Protein AF-A0A226M6W8-F1 (afdb_monomer_lite)

Radius of gyration: 17.21 Å; chains: 1; bounding box: 40×27×50 Å

Structure (mmCIF, N/CA/C/O backbone):
data_AF-A0A226M6W8-F1
#
_entry.id   AF-A0A226M6W8-F1
#
loop_
_atom_site.group_PDB
_atom_site.id
_atom_site.type_symbol
_atom_site.label_atom_id
_atom_site.label_alt_id
_atom_site.label_comp_id
_atom_site.label_asym_id
_atom_site.label_entity_id
_atom_site.label_seq_id
_atom_site.pdbx_PDB_ins_code
_atom_site.Cartn_x
_atom_site.Cartn_y
_atom_site.Cartn_z
_atom_site.occupancy
_atom_site.B_iso_or_equiv
_atom_site.auth_seq_id
_atom_site.auth_comp_id
_atom_site.auth_asym_id
_atom_site.auth_atom_id
_atom_site.pdbx_PDB_model_num
ATOM 1 N N . VAL A 1 1 ? -12.782 0.163 22.340 1.00 63.59 1 VAL A N 1
ATOM 2 C CA . VAL A 1 1 ? -12.085 1.042 21.364 1.00 63.59 1 VAL A CA 1
ATOM 3 C C . VAL A 1 1 ? -10.739 1.559 21.873 1.00 63.59 1 VAL A C 1
ATOM 5 O O . VAL A 1 1 ? -9.761 1.369 21.169 1.00 63.59 1 VAL A O 1
ATOM 8 N N . PHE A 1 2 ? -10.638 2.129 23.084 1.00 73.31 2 PHE A N 1
ATOM 9 C CA . PHE A 1 2 ? -9.374 2.689 23.612 1.00 73.31 2 PHE A CA 1
ATOM 10 C C . PHE A 1 2 ? -8.159 1.744 23.570 1.00 73.31 2 PHE A C 1
ATOM 12 O O . PHE A 1 2 ? -7.071 2.181 23.215 1.00 73.31 2 PHE A O 1
ATOM 19 N N . ALA A 1 3 ? -8.334 0.453 23.878 1.00 80.25 3 ALA A N 1
ATOM 20 C CA . ALA A 1 3 ? -7.237 -0.516 23.815 1.00 80.25 3 ALA A CA 1
ATOM 21 C C . ALA A 1 3 ? -6.705 -0.721 22.384 1.00 80.25 3 ALA A C 1
ATOM 23 O O . ALA A 1 3 ? -5.497 -0.747 22.184 1.00 80.25 3 ALA A O 1
ATOM 24 N N . LEU A 1 4 ? -7.592 -0.805 21.384 1.00 79.81 4 LEU A N 1
ATOM 25 C CA . LEU A 1 4 ? -7.190 -0.933 19.978 1.00 79.81 4 LEU A CA 1
ATOM 26 C C . LEU A 1 4 ? -6.469 0.323 19.494 1.00 79.81 4 LEU A C 1
ATOM 28 O O . LEU A 1 4 ? -5.416 0.212 18.884 1.00 79.81 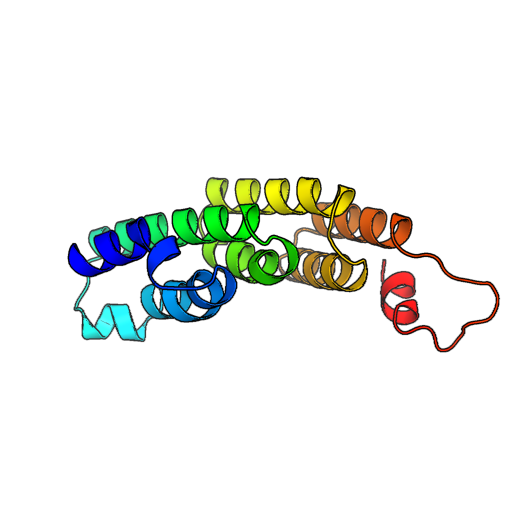4 LEU A O 1
ATOM 32 N N . ASP A 1 5 ? -6.990 1.502 19.836 1.00 79.06 5 ASP A N 1
ATOM 33 C CA . ASP A 1 5 ? -6.369 2.788 19.497 1.00 79.06 5 ASP A CA 1
ATOM 34 C C . ASP A 1 5 ? -4.954 2.891 20.102 1.00 79.06 5 ASP A C 1
ATOM 36 O O . ASP A 1 5 ? -4.003 3.282 19.433 1.00 79.06 5 ASP A O 1
ATOM 40 N N . SER A 1 6 ? -4.777 2.429 21.345 1.00 82.81 6 SER A N 1
ATOM 41 C CA . SER A 1 6 ? -3.468 2.385 22.006 1.00 82.81 6 SER A CA 1
ATOM 42 C C . SER A 1 6 ? -2.498 1.395 21.347 1.00 82.81 6 SER A C 1
ATOM 44 O O . SER A 1 6 ? -1.329 1.727 21.153 1.00 82.81 6 SER A O 1
ATOM 46 N N . ILE A 1 7 ? -2.964 0.207 20.945 1.00 84.81 7 ILE A N 1
ATOM 47 C CA . ILE A 1 7 ? -2.145 -0.764 20.199 1.00 84.81 7 ILE A CA 1
ATOM 48 C C . ILE A 1 7 ? -1.752 -0.188 18.833 1.00 84.81 7 ILE A C 1
ATOM 50 O O . ILE A 1 7 ? -0.605 -0.315 18.421 1.00 84.81 7 ILE A O 1
ATOM 54 N N . MET A 1 8 ? -2.675 0.497 18.155 1.00 82.94 8 MET A N 1
ATOM 55 C CA . MET A 1 8 ? -2.423 1.143 16.867 1.00 82.94 8 MET A CA 1
ATOM 56 C C . MET A 1 8 ? -1.450 2.309 16.972 1.00 82.94 8 MET A C 1
ATOM 58 O O . MET A 1 8 ? -0.722 2.550 16.027 1.00 82.94 8 MET A O 1
ATOM 62 N N . GLN A 1 9 ? -1.390 3.018 18.096 1.00 82.50 9 GLN A N 1
ATOM 63 C CA . GLN A 1 9 ? -0.375 4.054 18.310 1.00 82.50 9 GLN A CA 1
ATOM 64 C C . GLN A 1 9 ? 0.999 3.462 18.641 1.00 82.50 9 GLN A C 1
ATOM 66 O O . GLN A 1 9 ? 2.019 4.029 18.259 1.00 82.50 9 GLN A O 1
ATOM 71 N N . ASN A 1 10 ? 1.033 2.302 19.300 1.00 86.25 10 ASN A N 1
ATOM 72 C CA . ASN A 1 10 ? 2.261 1.604 19.690 1.00 86.25 10 ASN A CA 1
ATOM 73 C C . ASN A 1 10 ? 2.635 0.460 18.734 1.00 86.25 10 ASN A C 1
ATOM 75 O O . ASN A 1 10 ? 3.416 -0.417 19.089 1.00 86.25 10 ASN A O 1
ATOM 79 N N . TRP A 1 11 ? 2.096 0.452 17.514 1.00 85.75 11 TRP A N 1
ATOM 80 C CA . TRP A 1 11 ? 2.243 -0.662 16.573 1.00 85.75 11 TRP A CA 1
ATOM 81 C C . TRP A 1 11 ? 3.707 -1.039 16.315 1.00 85.75 11 TRP A C 1
ATOM 83 O O . TRP A 1 11 ? 4.032 -2.214 16.185 1.00 85.75 11 TRP A O 1
ATOM 93 N N . PHE A 1 12 ? 4.597 -0.046 16.300 1.00 85.19 12 PHE A N 1
ATOM 94 C CA . PHE A 1 12 ? 6.017 -0.202 15.995 1.00 85.19 12 PHE A CA 1
ATOM 95 C C . PHE A 1 12 ? 6.803 -0.987 17.054 1.00 85.19 12 PHE A C 1
ATOM 97 O O . PHE A 1 12 ? 7.916 -1.420 16.761 1.00 85.19 12 PHE A O 1
ATOM 104 N N . THR A 1 13 ? 6.267 -1.152 18.270 1.00 86.50 13 THR A N 1
ATOM 105 C CA . THR A 1 13 ? 6.877 -1.991 19.318 1.00 86.50 13 THR A CA 1
ATOM 106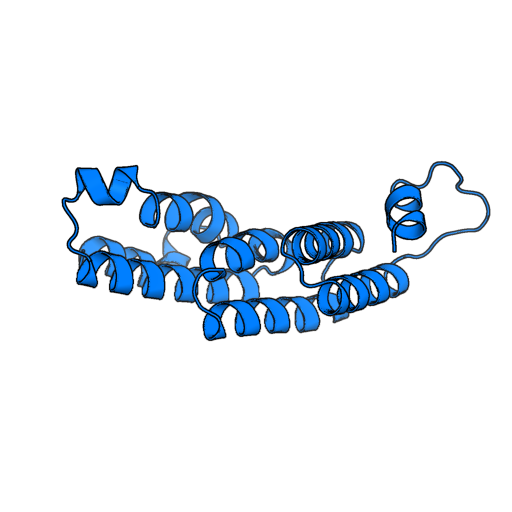 C C . THR A 1 13 ? 6.339 -3.420 19.316 1.00 86.50 13 THR A C 1
ATOM 108 O O . THR A 1 13 ? 6.931 -4.287 19.956 1.00 86.50 13 THR A O 1
ATOM 111 N N . LEU A 1 14 ? 5.233 -3.667 18.609 1.00 84.94 14 LEU A N 1
ATOM 112 C CA . LEU A 1 14 ? 4.469 -4.914 18.675 1.00 84.94 14 LEU A CA 1
ATOM 113 C C . LEU A 1 14 ? 4.497 -5.704 17.363 1.00 84.94 14 LEU A C 1
ATOM 115 O O . LEU A 1 14 ? 4.394 -6.926 17.397 1.00 84.94 14 LEU A O 1
ATOM 119 N N . PHE A 1 15 ? 4.629 -5.021 16.223 1.00 87.19 15 PHE A N 1
ATOM 120 C CA . PHE A 1 15 ? 4.489 -5.607 14.892 1.00 87.19 15 PHE A CA 1
ATOM 121 C C . PHE A 1 15 ? 5.530 -5.060 13.916 1.00 87.19 15 PHE A C 1
ATOM 123 O O . PHE A 1 15 ? 5.971 -3.909 14.009 1.00 87.19 15 PHE A O 1
ATOM 130 N N . THR A 1 16 ? 5.869 -5.862 12.907 1.00 90.38 16 THR A N 1
ATOM 131 C CA . THR A 1 16 ? 6.529 -5.340 11.705 1.00 90.38 16 THR A CA 1
ATOM 132 C C . THR A 1 16 ? 5.553 -4.476 10.887 1.00 90.38 16 THR A C 1
ATOM 134 O O . THR A 1 16 ? 4.337 -4.654 10.996 1.00 90.38 16 THR A O 1
ATOM 137 N N . PRO A 1 17 ? 6.035 -3.543 10.039 1.00 87.31 17 PRO A N 1
ATOM 138 C CA . PRO A 1 17 ? 5.157 -2.708 9.210 1.00 87.31 17 PRO A CA 1
ATOM 139 C C . PRO A 1 17 ? 4.174 -3.516 8.350 1.00 87.31 17 PRO A C 1
ATOM 141 O O . PRO A 1 17 ? 3.000 -3.154 8.246 1.00 87.31 17 PRO A O 1
ATOM 144 N N . ILE A 1 18 ? 4.632 -4.640 7.786 1.00 88.44 18 ILE A N 1
ATOM 145 C CA . ILE A 1 18 ? 3.801 -5.526 6.967 1.00 88.44 18 ILE A CA 1
ATOM 146 C C . ILE A 1 18 ? 2.718 -6.223 7.797 1.00 88.44 18 ILE A C 1
ATOM 148 O O . ILE A 1 18 ? 1.569 -6.268 7.370 1.00 88.44 18 ILE A O 1
ATOM 152 N N . GLU A 1 19 ? 3.021 -6.714 9.000 1.00 88.94 19 GLU A N 1
ATOM 153 C CA . GLU A 1 19 ? 2.020 -7.331 9.884 1.00 88.94 19 GLU A CA 1
ATOM 154 C C . GLU A 1 19 ? 1.003 -6.297 10.381 1.00 88.94 19 GLU A C 1
ATOM 156 O O . GLU A 1 19 ? -0.205 -6.552 10.389 1.00 88.94 19 GLU A O 1
ATOM 161 N N . ALA A 1 20 ? 1.484 -5.101 10.735 1.00 88.50 20 ALA A N 1
ATOM 162 C CA . ALA A 1 20 ? 0.652 -4.000 11.199 1.00 88.50 20 ALA A CA 1
ATOM 163 C C . ALA A 1 20 ? -0.367 -3.571 10.127 1.00 88.50 20 ALA A C 1
ATOM 165 O O . ALA A 1 20 ? -1.539 -3.349 10.436 1.00 88.50 20 ALA A O 1
ATOM 166 N N . THR A 1 21 ? 0.049 -3.505 8.860 1.00 88.56 21 THR A N 1
ATOM 167 C CA . THR A 1 21 ? -0.836 -3.137 7.743 1.00 88.56 21 THR A CA 1
ATOM 168 C C . THR A 1 21 ? -1.699 -4.283 7.237 1.00 88.56 21 THR A C 1
ATOM 170 O O . THR A 1 21 ? -2.905 -4.109 7.086 1.00 88.56 21 THR A O 1
ATOM 173 N N . SER A 1 22 ? -1.109 -5.440 6.941 1.00 86.25 22 SER A N 1
ATOM 174 C CA . SER A 1 22 ? -1.803 -6.525 6.233 1.00 86.25 22 SER A CA 1
ATOM 175 C C . SER A 1 22 ? -2.684 -7.387 7.133 1.00 86.25 22 SER A C 1
ATOM 177 O O . SER A 1 22 ? -3.706 -7.883 6.662 1.00 86.25 22 SER A O 1
ATOM 179 N N . ILE A 1 23 ? -2.330 -7.544 8.414 1.00 87.00 23 ILE A N 1
ATOM 180 C CA . ILE A 1 23 ? -3.061 -8.389 9.369 1.00 87.00 23 ILE A CA 1
ATOM 181 C C . ILE A 1 23 ? -3.835 -7.513 10.345 1.00 87.00 23 ILE A C 1
ATOM 183 O O . ILE A 1 23 ? -5.051 -7.642 10.475 1.00 87.00 23 ILE A O 1
ATOM 187 N N . PHE A 1 24 ? -3.143 -6.622 11.053 1.00 86.88 24 PHE A N 1
ATOM 188 C CA . PHE A 1 24 ? -3.757 -5.902 12.162 1.00 86.88 24 PHE A CA 1
ATOM 189 C C . PHE A 1 24 ? -4.761 -4.850 11.674 1.00 86.88 24 PHE A C 1
ATOM 191 O O . PHE A 1 24 ? -5.928 -4.907 12.059 1.00 86.88 24 PHE A O 1
ATOM 198 N N . ALA A 1 25 ? -4.365 -3.945 10.774 1.00 85.88 25 ALA A N 1
ATOM 199 C CA . ALA A 1 25 ? -5.260 -2.904 10.264 1.00 85.88 25 ALA A CA 1
ATOM 200 C C . ALA A 1 25 ? -6.460 -3.471 9.482 1.00 85.88 25 ALA A C 1
ATOM 202 O O . ALA A 1 25 ? -7.584 -3.001 9.656 1.00 85.88 25 ALA A O 1
ATOM 203 N N . THR A 1 26 ? -6.260 -4.519 8.677 1.00 87.31 26 THR A N 1
ATOM 204 C CA . THR A 1 26 ? -7.349 -5.196 7.947 1.00 87.31 26 THR A CA 1
ATOM 205 C C . THR A 1 26 ? -8.331 -5.884 8.896 1.00 87.31 26 THR A C 1
ATOM 207 O O . THR A 1 26 ? -9.543 -5.744 8.728 1.00 87.31 26 THR A O 1
ATOM 210 N N . THR A 1 27 ? -7.834 -6.564 9.935 1.00 87.19 27 THR A N 1
ATOM 211 C CA . THR A 1 27 ? -8.674 -7.200 10.961 1.00 87.19 27 THR A CA 1
ATOM 212 C C . THR A 1 27 ? -9.478 -6.151 11.717 1.00 87.19 27 THR A C 1
ATOM 214 O O . THR A 1 27 ? -10.691 -6.297 11.877 1.00 87.19 27 THR A O 1
ATOM 217 N N . VAL A 1 28 ? -8.828 -5.061 12.128 1.00 85.81 28 VAL A N 1
ATOM 218 C CA . VAL A 1 28 ? -9.447 -3.929 12.827 1.00 85.81 28 VAL A CA 1
ATOM 219 C C . VAL A 1 28 ? -10.559 -3.286 11.989 1.00 85.81 28 VAL A C 1
ATOM 221 O O . VAL A 1 28 ? -11.607 -2.942 12.530 1.00 85.81 28 VAL A O 1
ATOM 224 N N . MET A 1 29 ? -10.371 -3.179 10.672 1.00 85.25 29 MET A N 1
ATOM 225 C CA . MET A 1 29 ? -11.354 -2.603 9.746 1.00 85.25 29 MET A CA 1
ATOM 226 C C . MET A 1 29 ? -12.403 -3.602 9.223 1.00 85.25 29 MET A C 1
ATOM 228 O O . MET A 1 29 ? -13.282 -3.209 8.453 1.00 85.25 29 MET A O 1
ATOM 232 N N . SER A 1 30 ? -12.337 -4.880 9.609 1.00 86.88 30 SER A N 1
ATOM 233 C CA . SER A 1 30 ? -13.241 -5.916 9.097 1.00 86.88 30 S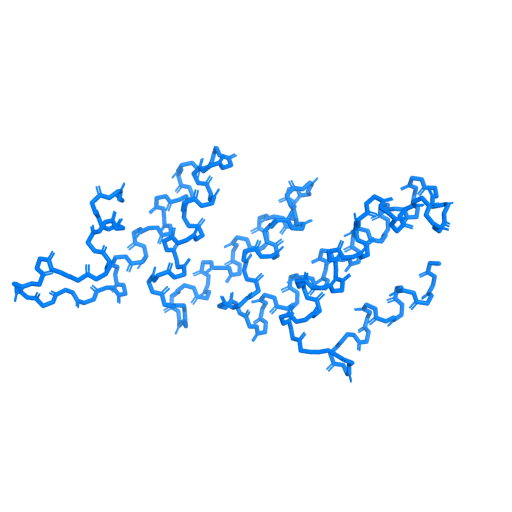ER A CA 1
ATOM 234 C C . SER A 1 30 ? -14.664 -5.812 9.664 1.00 86.88 30 SER A C 1
ATOM 236 O O . SER A 1 30 ? -14.879 -5.432 10.818 1.00 86.88 30 SER A O 1
ATOM 238 N N . ASN A 1 31 ? -15.652 -6.237 8.867 1.00 81.81 31 ASN A N 1
ATOM 239 C CA . ASN A 1 31 ? -17.054 -6.306 9.300 1.00 81.81 31 ASN A CA 1
ATOM 240 C C . ASN A 1 31 ? -17.242 -7.229 10.513 1.00 81.81 31 ASN A C 1
ATOM 242 O O . ASN A 1 31 ? -18.065 -6.938 11.377 1.00 81.81 31 ASN A O 1
ATOM 246 N N . SER A 1 32 ? -16.452 -8.300 10.613 1.00 85.31 32 SER A N 1
ATOM 247 C CA . SER A 1 32 ? -16.481 -9.211 11.759 1.00 85.31 32 SER A CA 1
ATOM 248 C C . SER A 1 32 ? -16.144 -8.476 13.056 1.00 85.31 32 SER A C 1
ATOM 250 O O . SER A 1 32 ? -16.876 -8.590 14.035 1.00 85.31 32 SER A O 1
ATOM 252 N N . THR A 1 33 ? -15.086 -7.662 13.058 1.00 83.06 33 THR A N 1
ATOM 253 C CA . THR A 1 33 ? -14.674 -6.878 14.232 1.00 83.06 33 THR A CA 1
ATOM 254 C C . THR A 1 33 ? -15.733 -5.857 14.639 1.00 83.06 33 THR A C 1
ATOM 256 O O . THR A 1 33 ? -16.007 -5.707 15.828 1.00 83.06 33 THR A O 1
ATOM 259 N N . ILE A 1 34 ? -16.375 -5.203 13.667 1.00 83.38 34 ILE A N 1
ATOM 260 C CA . ILE A 1 34 ? -17.455 -4.236 13.916 1.00 83.38 34 ILE A CA 1
ATOM 261 C C . ILE A 1 34 ? -18.633 -4.906 14.630 1.00 83.38 34 ILE A C 1
ATOM 263 O O . ILE A 1 34 ? -19.116 -4.386 15.636 1.00 83.38 34 ILE A O 1
ATOM 267 N N . VAL A 1 35 ? -19.056 -6.076 14.143 1.00 82.38 35 VAL A N 1
ATOM 268 C CA . VAL A 1 35 ? -20.173 -6.834 14.724 1.00 82.38 35 VAL A CA 1
ATOM 269 C C . VAL A 1 35 ? -19.806 -7.377 16.104 1.00 82.38 35 VAL A C 1
ATOM 271 O O . VAL A 1 35 ? -20.574 -7.213 17.046 1.00 82.38 35 VAL A O 1
ATOM 274 N N . HIS A 1 36 ? -18.620 -7.971 16.263 1.00 86.06 36 HIS A N 1
ATOM 275 C CA . HIS A 1 36 ? -18.192 -8.542 17.543 1.00 86.06 36 HIS A CA 1
ATOM 276 C C . HIS A 1 36 ? -18.046 -7.489 18.645 1.00 86.06 36 HIS A C 1
ATOM 278 O O . HIS A 1 36 ? -18.412 -7.739 19.794 1.00 86.06 36 HIS A O 1
ATOM 284 N N . LEU A 1 37 ? -17.534 -6.307 18.303 1.00 83.94 37 LEU A N 1
ATOM 285 C CA . LEU A 1 37 ? -17.339 -5.214 19.253 1.00 83.94 37 LEU A CA 1
ATOM 286 C C . LEU A 1 37 ? -18.564 -4.299 19.386 1.00 83.94 37 LEU A C 1
ATOM 288 O O . LEU A 1 37 ? -18.509 -3.369 20.188 1.00 83.94 37 LEU A O 1
ATOM 292 N N . HIS A 1 38 ? -19.645 -4.564 18.639 1.00 85.00 38 HIS A N 1
ATOM 293 C CA . HIS A 1 38 ? -20.867 -3.752 18.604 1.00 85.00 38 HIS A CA 1
ATOM 294 C C . HIS A 1 38 ? -20.563 -2.253 18.443 1.00 85.00 38 HIS A C 1
ATOM 296 O O . HIS A 1 38 ? -21.079 -1.415 19.184 1.00 85.00 38 HIS A O 1
ATOM 302 N N . LEU A 1 39 ? -19.665 -1.922 17.508 1.00 84.50 39 LEU A N 1
ATOM 303 C CA . LEU A 1 39 ? -19.212 -0.545 17.317 1.00 84.50 39 LEU A CA 1
ATOM 304 C C . LEU A 1 39 ? -20.330 0.306 16.715 1.00 84.50 39 LEU A C 1
ATOM 306 O O . LEU A 1 39 ? -20.965 -0.086 15.735 1.00 84.50 39 LEU A O 1
ATOM 310 N N . ASP A 1 40 ? -20.525 1.497 17.275 1.00 87.69 40 ASP A N 1
ATOM 311 C CA . ASP A 1 40 ? -21.321 2.533 16.626 1.00 87.69 40 ASP A CA 1
ATOM 312 C C . ASP A 1 40 ? -20.560 3.139 15.427 1.00 87.69 40 ASP A C 1
ATOM 314 O O . ASP A 1 40 ? -19.350 2.946 15.246 1.00 87.69 40 ASP A O 1
ATOM 318 N N . TYR A 1 41 ? -21.280 3.882 14.584 1.00 85.56 41 TYR A N 1
ATOM 319 C CA . TYR A 1 41 ? -20.711 4.489 13.379 1.00 85.56 41 TYR A CA 1
ATOM 320 C C . TYR A 1 41 ? -19.527 5.426 13.690 1.00 85.56 41 TYR A C 1
ATOM 322 O O . TYR A 1 41 ? -18.514 5.402 12.992 1.00 85.56 41 TYR A O 1
ATOM 330 N N . HIS A 1 42 ? -19.610 6.204 14.774 1.00 87.12 42 HIS A N 1
ATOM 331 C CA . HIS A 1 42 ? -18.548 7.133 15.171 1.00 87.12 42 HIS A CA 1
ATOM 332 C C . HIS A 1 42 ? -17.270 6.410 15.616 1.00 87.12 42 HIS A C 1
ATOM 334 O O . HIS A 1 42 ? -16.159 6.818 15.276 1.00 87.12 42 HIS A O 1
ATOM 340 N N . GLN A 1 43 ? -17.406 5.316 16.359 1.00 86.88 43 GLN A N 1
ATOM 341 C CA . GLN A 1 43 ? -16.294 4.479 16.789 1.00 86.88 43 GLN A CA 1
ATOM 342 C C . GLN A 1 43 ? -15.648 3.769 15.603 1.00 86.88 43 GLN A C 1
ATOM 344 O O . GLN A 1 43 ? -14.420 3.685 15.547 1.00 86.88 43 GLN A O 1
ATOM 349 N N . GLN A 1 44 ? -16.452 3.298 14.648 1.00 87.38 44 GLN A N 1
ATOM 350 C CA . GLN A 1 44 ? -15.956 2.715 13.406 1.00 87.38 44 GLN A CA 1
ATOM 351 C C . GLN A 1 44 ? -15.148 3.735 12.593 1.00 87.38 44 GLN A C 1
ATOM 353 O O . GLN A 1 44 ? -14.064 3.409 12.113 1.00 87.38 44 GLN A O 1
ATOM 358 N N . GLU A 1 45 ? -15.639 4.968 12.459 1.00 88.19 45 GLU A N 1
ATOM 359 C CA . GLU A 1 45 ? -14.939 6.033 11.738 1.00 88.19 45 GLU A CA 1
ATOM 360 C C . GLU A 1 45 ? -13.614 6.399 12.415 1.00 88.19 45 GLU A C 1
ATOM 362 O O . GLU A 1 45 ? -12.577 6.452 11.750 1.00 88.19 45 GLU A O 1
ATOM 367 N N . LYS A 1 46 ? -13.615 6.558 13.746 1.00 88.50 46 LYS A N 1
ATOM 368 C CA . LYS A 1 46 ? -12.392 6.823 14.515 1.00 88.50 46 LYS A CA 1
ATOM 369 C C . LYS A 1 46 ? -11.361 5.706 14.329 1.00 88.50 46 LYS A C 1
ATOM 371 O O . LYS A 1 46 ? -10.187 5.976 14.095 1.00 88.50 46 LYS A O 1
ATOM 376 N N . LEU A 1 47 ? -11.802 4.453 14.400 1.00 87.62 47 LEU A N 1
ATOM 377 C CA . LEU A 1 47 ? -10.938 3.288 14.236 1.00 87.62 47 LEU A CA 1
ATOM 378 C C . LEU A 1 47 ? -10.377 3.194 12.809 1.00 87.62 47 LEU A C 1
ATOM 380 O O . LEU A 1 47 ? -9.190 2.932 12.626 1.00 87.62 47 LEU A O 1
ATOM 384 N N . ALA A 1 48 ? -11.207 3.470 11.800 1.00 89.69 48 ALA A N 1
ATOM 385 C CA . ALA A 1 48 ? -10.779 3.536 10.408 1.00 89.69 48 ALA A CA 1
ATOM 386 C C . ALA A 1 48 ? -9.754 4.659 10.182 1.00 89.69 48 ALA A C 1
ATOM 388 O O . ALA A 1 48 ? -8.770 4.454 9.474 1.00 89.69 48 ALA A O 1
ATOM 389 N N . HIS A 1 49 ? -9.939 5.820 10.813 1.00 90.75 49 HIS A N 1
ATOM 390 C CA . HIS A 1 49 ? -8.977 6.918 10.752 1.00 90.75 49 HIS A CA 1
ATOM 391 C C . HIS A 1 49 ? -7.624 6.538 11.377 1.00 90.75 49 HIS A C 1
ATOM 393 O O . HIS A 1 49 ? -6.579 6.723 10.745 1.00 90.75 49 HIS A O 1
ATOM 399 N N . SER A 1 50 ? -7.627 5.935 12.573 1.00 90.38 50 SER A N 1
ATOM 400 C CA . SER A 1 50 ? -6.400 5.422 13.196 1.00 90.38 50 SER A CA 1
ATOM 401 C C . SER A 1 50 ? -5.725 4.364 12.309 1.00 90.38 50 SER A C 1
ATOM 403 O O . SER A 1 50 ? -4.500 4.337 12.208 1.00 90.38 50 SER A O 1
ATOM 405 N N . ALA A 1 51 ? -6.502 3.517 11.620 1.00 91.50 51 ALA A N 1
ATOM 406 C CA . ALA A 1 51 ? -5.973 2.427 10.793 1.00 91.50 51 ALA A CA 1
ATOM 407 C C . ALA A 1 51 ? -5.300 2.953 9.530 1.00 91.50 51 ALA A C 1
ATOM 409 O O . ALA A 1 51 ? -4.220 2.488 9.173 1.00 91.50 51 ALA A O 1
ATOM 410 N N . ARG A 1 52 ? -5.891 3.972 8.899 1.00 93.56 52 ARG A N 1
ATOM 411 C CA . ARG A 1 52 ? -5.273 4.678 7.773 1.00 93.56 52 ARG A CA 1
ATOM 412 C C . ARG A 1 52 ? -3.990 5.374 8.195 1.00 93.56 52 ARG A C 1
ATOM 414 O O . ARG A 1 52 ? -2.980 5.217 7.523 1.00 93.56 52 ARG A O 1
ATOM 421 N N . THR A 1 53 ? -3.998 6.075 9.329 1.00 92.88 53 THR A N 1
ATOM 422 C CA . THR A 1 53 ? -2.792 6.733 9.856 1.00 92.88 53 THR A CA 1
ATOM 423 C C . THR A 1 53 ? -1.664 5.726 10.089 1.00 92.88 53 THR A C 1
ATOM 425 O O . THR A 1 53 ? -0.548 5.937 9.619 1.00 92.88 53 THR A O 1
ATOM 428 N N . LEU A 1 54 ? -1.959 4.595 10.737 1.00 93.25 54 LEU A N 1
ATOM 429 C CA . LEU A 1 54 ? -1.004 3.499 10.912 1.00 93.25 54 LEU A CA 1
ATOM 430 C C . LEU A 1 54 ? -0.509 2.966 9.562 1.00 93.25 54 LEU A C 1
ATOM 432 O O . LEU A 1 54 ? 0.691 2.758 9.387 1.00 93.25 54 LEU A O 1
ATOM 436 N N . ALA A 1 55 ? -1.406 2.776 8.592 1.00 94.12 55 ALA A N 1
ATOM 437 C CA . ALA A 1 55 ? -1.041 2.245 7.287 1.00 94.12 55 ALA A CA 1
ATOM 438 C C . ALA A 1 55 ? -0.122 3.184 6.496 1.00 94.12 55 ALA A C 1
ATOM 440 O O . ALA A 1 55 ? 0.843 2.722 5.888 1.00 94.12 55 ALA A O 1
ATOM 441 N N . LEU A 1 56 ? -0.367 4.494 6.563 1.00 94.62 56 LE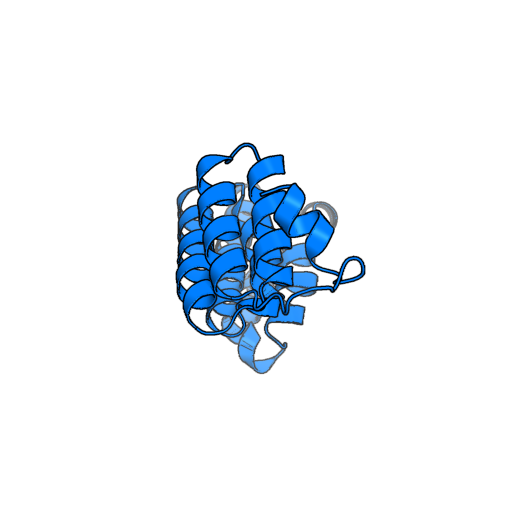U A N 1
ATOM 442 C CA . LEU A 1 56 ? 0.508 5.512 5.982 1.00 94.62 56 LEU A CA 1
ATOM 443 C C . LEU A 1 56 ? 1.892 5.493 6.639 1.00 94.62 56 LEU A C 1
ATOM 445 O O . LEU A 1 56 ? 2.900 5.489 5.939 1.00 94.62 56 LEU A O 1
ATOM 449 N N . GLN A 1 57 ? 1.960 5.399 7.969 1.00 93.62 57 GLN A N 1
ATOM 450 C CA . GLN A 1 57 ? 3.237 5.291 8.683 1.00 93.62 57 GLN A CA 1
ATOM 451 C C . GLN A 1 57 ? 4.014 4.025 8.297 1.00 93.62 57 GLN A C 1
ATOM 453 O O . GLN A 1 57 ? 5.232 4.071 8.119 1.00 93.62 57 GLN A O 1
ATOM 458 N N . CYS A 1 58 ? 3.319 2.898 8.130 1.00 92.94 58 CYS A N 1
ATOM 459 C CA . CYS A 1 58 ? 3.932 1.657 7.665 1.00 92.94 58 CYS A CA 1
ATOM 460 C C . CYS A 1 58 ? 4.444 1.789 6.226 1.00 92.94 58 CYS A C 1
ATOM 462 O O . CYS A 1 58 ? 5.571 1.388 5.955 1.00 92.94 58 CYS A O 1
ATOM 464 N N . ALA A 1 59 ? 3.672 2.416 5.333 1.00 93.69 59 ALA A N 1
ATOM 465 C CA . ALA A 1 59 ? 4.085 2.692 3.959 1.00 93.69 59 ALA A CA 1
ATOM 466 C C . ALA A 1 59 ? 5.275 3.652 3.868 1.00 93.69 59 ALA A C 1
ATOM 468 O O . ALA A 1 59 ? 6.092 3.497 2.974 1.00 93.69 59 ALA A O 1
ATOM 469 N N . MET A 1 60 ? 5.429 4.601 4.793 1.00 92.75 60 MET A N 1
ATOM 470 C CA . MET A 1 60 ? 6.635 5.437 4.847 1.00 92.75 60 MET A CA 1
ATOM 471 C C . MET A 1 60 ? 7.874 4.649 5.284 1.00 92.75 60 MET A C 1
ATOM 473 O O . MET A 1 60 ? 8.980 4.946 4.840 1.00 92.75 60 MET A O 1
ATOM 477 N N . LYS A 1 61 ? 7.706 3.669 6.180 1.00 91.88 61 LYS A N 1
ATOM 478 C CA . LYS A 1 61 ? 8.817 2.893 6.749 1.00 91.88 61 LYS A CA 1
ATOM 479 C C . LYS A 1 61 ? 9.252 1.734 5.854 1.00 91.88 61 LYS A C 1
ATOM 481 O O . LYS A 1 61 ? 10.438 1.432 5.789 1.00 91.88 61 LYS A O 1
ATOM 486 N N . ASP A 1 62 ? 8.296 1.088 5.199 1.00 91.69 62 ASP A N 1
ATOM 487 C CA . ASP A 1 62 ? 8.519 -0.018 4.273 1.00 91.69 62 ASP A CA 1
ATOM 488 C C . ASP A 1 62 ? 7.545 0.088 3.084 1.00 91.69 62 ASP A C 1
ATOM 490 O O . ASP A 1 62 ? 6.533 -0.626 3.021 1.00 91.69 62 ASP A O 1
ATOM 494 N N . PRO A 1 63 ? 7.817 1.014 2.143 1.00 89.88 63 PRO A N 1
ATOM 495 C CA . PRO A 1 63 ? 6.926 1.262 1.017 1.00 89.88 63 PRO A CA 1
ATOM 496 C C . PRO A 1 63 ? 6.709 0.019 0.158 1.00 89.88 63 PRO A C 1
ATOM 498 O O . PRO A 1 63 ? 5.592 -0.230 -0.288 1.00 89.88 63 PRO A O 1
ATOM 501 N N . GLN A 1 64 ? 7.756 -0.783 -0.051 1.00 89.25 64 GLN A N 1
ATOM 502 C CA . GLN A 1 64 ? 7.718 -1.932 -0.952 1.00 89.25 64 GLN A CA 1
ATOM 503 C C . GLN A 1 64 ? 6.696 -2.984 -0.508 1.00 89.25 64 GLN A C 1
ATOM 505 O O . GLN A 1 64 ? 5.984 -3.530 -1.347 1.00 89.25 64 GLN A O 1
ATOM 510 N N . ASN A 1 65 ? 6.597 -3.244 0.798 1.00 91.38 65 ASN A N 1
ATOM 511 C CA . ASN A 1 65 ? 5.692 -4.265 1.324 1.00 91.38 65 ASN A CA 1
ATOM 512 C C . ASN A 1 65 ? 4.327 -3.708 1.760 1.00 91.38 65 ASN A C 1
ATOM 514 O O . ASN A 1 65 ? 3.344 -4.448 1.800 1.00 91.38 65 ASN A O 1
ATOM 518 N N . CYS A 1 66 ? 4.241 -2.414 2.086 1.00 93.56 66 CYS A N 1
ATOM 519 C CA . CYS A 1 66 ? 3.032 -1.826 2.674 1.00 93.56 66 CYS A CA 1
ATOM 520 C C . CYS A 1 66 ? 2.183 -1.002 1.692 1.00 93.56 66 CYS A C 1
ATOM 522 O O . CYS A 1 66 ? 1.025 -0.722 2.001 1.00 93.56 66 CYS A O 1
ATOM 524 N N . ALA A 1 67 ? 2.708 -0.621 0.522 1.00 92.75 67 ALA A N 1
ATOM 525 C CA . ALA A 1 67 ? 2.046 0.286 -0.424 1.00 92.75 67 ALA A CA 1
ATOM 526 C C . ALA A 1 67 ? 0.621 -0.133 -0.819 1.00 92.75 67 ALA A C 1
ATOM 528 O O . ALA A 1 67 ? -0.319 0.652 -0.684 1.00 92.75 67 ALA A O 1
ATOM 529 N N . LEU A 1 68 ? 0.442 -1.373 -1.286 1.00 92.81 68 LEU A N 1
ATOM 530 C CA . LEU A 1 68 ? -0.860 -1.857 -1.760 1.00 92.81 68 LEU A CA 1
ATOM 531 C C . LEU A 1 68 ? -1.888 -1.943 -0.620 1.00 92.81 68 LEU A C 1
ATOM 533 O O . LEU A 1 68 ? -3.043 -1.538 -0.779 1.00 92.81 68 LEU A O 1
ATOM 537 N N . SER A 1 69 ? -1.451 -2.421 0.548 1.00 93.06 69 SER A N 1
ATOM 538 C CA . SER A 1 69 ? -2.274 -2.478 1.759 1.00 93.06 69 SER A CA 1
ATOM 539 C C . SER A 1 69 ? -2.694 -1.077 2.20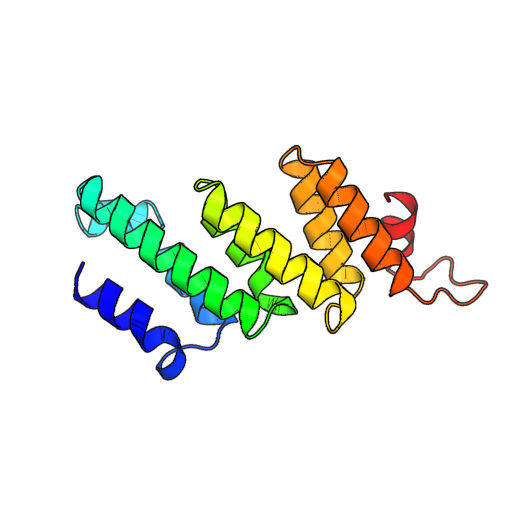4 1.00 93.06 69 SER A C 1
ATOM 541 O O . SER A 1 69 ? -3.867 -0.850 2.494 1.00 93.06 69 SER A O 1
ATOM 543 N N . ALA A 1 70 ? -1.764 -0.117 2.201 1.00 93.81 70 ALA A N 1
ATOM 544 C CA . ALA A 1 70 ? -2.044 1.266 2.569 1.00 93.81 70 ALA A CA 1
ATOM 545 C C . ALA A 1 70 ? -3.043 1.926 1.616 1.00 93.81 70 ALA A C 1
ATOM 547 O O . ALA A 1 70 ? -4.005 2.533 2.084 1.00 93.81 70 ALA A O 1
ATOM 548 N N . LEU A 1 71 ? -2.883 1.746 0.302 1.00 94.12 71 LEU A N 1
ATOM 549 C CA . LEU A 1 71 ? -3.849 2.229 -0.687 1.00 94.12 71 LEU A CA 1
ATOM 550 C C . LEU A 1 71 ? -5.245 1.651 -0.447 1.00 94.12 71 LEU A C 1
ATOM 552 O O . LEU A 1 71 ? -6.206 2.410 -0.346 1.00 94.12 71 LEU A O 1
ATOM 556 N N . THR A 1 72 ? -5.339 0.333 -0.263 1.00 93.62 72 THR A N 1
ATOM 557 C CA . THR A 1 72 ? -6.614 -0.371 -0.058 1.00 93.62 72 THR A CA 1
ATOM 558 C C . THR A 1 72 ? -7.339 0.108 1.204 1.00 93.62 72 THR A C 1
ATOM 560 O O . THR A 1 72 ? -8.541 0.371 1.178 1.00 93.62 72 THR A O 1
ATOM 563 N N . LEU A 1 73 ? -6.615 0.277 2.317 1.00 92.12 73 LEU A N 1
ATOM 564 C CA . LEU A 1 73 ? -7.180 0.771 3.582 1.00 92.12 73 LEU A CA 1
ATOM 565 C C . LEU A 1 73 ? -7.623 2.243 3.488 1.00 92.12 73 LEU A C 1
ATOM 567 O O . LEU A 1 73 ? -8.567 2.667 4.168 1.00 92.12 73 LEU A O 1
ATOM 571 N N . CYS A 1 74 ? -6.963 3.020 2.628 1.00 94.31 74 CYS A N 1
ATOM 572 C CA . CYS A 1 74 ? -7.242 4.436 2.433 1.00 94.31 74 CYS A CA 1
ATOM 573 C C . CYS A 1 74 ? -8.307 4.728 1.364 1.00 94.31 74 CYS A C 1
ATOM 575 O O . CYS A 1 74 ? -8.760 5.861 1.307 1.00 94.31 74 CYS A O 1
ATOM 577 N N . GLU A 1 75 ? -8.778 3.751 0.578 1.00 91.31 75 GLU A N 1
ATOM 578 C CA . GLU A 1 75 ? -9.711 3.962 -0.555 1.00 91.31 75 GLU A CA 1
ATOM 579 C C . GLU A 1 75 ? -10.948 4.814 -0.229 1.00 91.31 75 GLU A C 1
ATOM 581 O O . GLU A 1 75 ? -11.434 5.565 -1.071 1.00 91.31 75 GLU A O 1
ATOM 586 N N . LYS A 1 76 ? -11.480 4.698 0.992 1.00 88.75 76 LYS A N 1
ATOM 587 C CA . LYS A 1 76 ? -12.694 5.414 1.417 1.00 88.75 76 LYS A CA 1
ATOM 588 C C . LYS A 1 76 ? -12.447 6.876 1.810 1.00 88.75 76 LYS A C 1
ATOM 590 O O . LYS A 1 76 ? -13.405 7.586 2.095 1.00 88.75 76 LYS A O 1
ATOM 595 N N . ASP A 1 77 ? -11.192 7.306 1.878 1.00 93.00 77 ASP A N 1
ATOM 596 C CA . ASP A 1 77 ? -10.771 8.626 2.338 1.00 93.00 77 ASP A CA 1
ATOM 597 C C . ASP A 1 77 ? -9.826 9.247 1.310 1.00 93.00 77 ASP A C 1
ATOM 599 O O . ASP A 1 77 ? -8.675 8.835 1.163 1.00 93.00 77 ASP A O 1
ATOM 603 N N . HIS A 1 78 ? -10.322 10.254 0.592 1.00 92.06 78 HIS A N 1
ATOM 604 C CA . HIS A 1 78 ? -9.581 10.876 -0.502 1.00 92.06 78 HIS A CA 1
ATOM 605 C C . HIS A 1 78 ? -8.227 11.442 -0.049 1.00 92.06 78 HIS A C 1
ATOM 607 O O . HIS A 1 78 ? -7.242 11.349 -0.781 1.00 92.06 78 HIS A O 1
ATOM 613 N N . ILE A 1 79 ? -8.156 12.041 1.143 1.00 93.94 79 ILE A N 1
ATOM 614 C CA . ILE A 1 79 ? -6.932 12.687 1.631 1.00 93.94 79 ILE A CA 1
ATOM 615 C C . ILE A 1 79 ? -5.900 11.617 1.987 1.00 93.94 79 ILE A C 1
ATOM 617 O O . ILE A 1 79 ? -4.739 11.710 1.579 1.00 93.94 79 ILE A O 1
ATOM 621 N N . ALA A 1 80 ? -6.324 10.572 2.700 1.00 94.44 80 ALA A N 1
ATOM 622 C CA . ALA A 1 80 ? -5.442 9.468 3.056 1.00 94.44 80 ALA A CA 1
ATOM 623 C C . ALA A 1 80 ? -4.961 8.708 1.808 1.00 94.44 80 ALA A C 1
ATOM 625 O O . ALA A 1 80 ? -3.782 8.375 1.707 1.00 94.44 80 ALA A O 1
ATOM 626 N N . PHE A 1 81 ? -5.843 8.484 0.829 1.00 94.69 81 PHE A N 1
ATOM 627 C CA . PHE A 1 81 ? -5.499 7.801 -0.417 1.00 94.69 81 PHE A CA 1
ATOM 628 C C . PHE A 1 81 ? -4.484 8.591 -1.245 1.00 94.69 81 PHE A C 1
ATOM 630 O O . PHE A 1 81 ? -3.506 8.024 -1.729 1.00 94.69 81 PHE A O 1
ATOM 637 N N . GLU A 1 82 ? -4.679 9.907 -1.374 1.00 95.12 82 GLU A N 1
ATOM 638 C CA . GLU A 1 82 ? -3.716 10.766 -2.064 1.00 95.12 82 GLU A CA 1
ATOM 639 C C . GLU A 1 82 ? -2.361 10.754 -1.358 1.00 95.12 82 GLU A C 1
ATOM 641 O O . GLU A 1 82 ? -1.328 10.619 -2.005 1.00 95.12 82 GLU A O 1
ATOM 646 N N . THR A 1 83 ? -2.364 10.807 -0.026 1.00 95.56 83 THR A N 1
ATOM 647 C CA . THR A 1 83 ? -1.134 10.741 0.771 1.00 95.56 83 THR A CA 1
ATOM 648 C C . THR A 1 83 ? -0.397 9.417 0.548 1.00 95.56 83 THR A C 1
ATOM 650 O O . THR A 1 83 ? 0.806 9.424 0.296 1.00 95.56 83 THR A O 1
ATOM 653 N N . ALA A 1 84 ? -1.108 8.283 0.566 1.00 95.44 84 ALA A N 1
ATOM 654 C CA . ALA A 1 84 ? -0.534 6.970 0.259 1.00 95.44 84 ALA A CA 1
ATOM 655 C C . ALA A 1 84 ? 0.067 6.930 -1.153 1.00 95.44 84 ALA A C 1
ATOM 657 O O . ALA A 1 84 ? 1.168 6.418 -1.346 1.00 95.44 84 ALA A O 1
ATOM 658 N N . TYR A 1 85 ? -0.627 7.505 -2.137 1.00 95.00 85 TYR A N 1
ATOM 659 C CA . TYR A 1 85 ? -0.138 7.578 -3.509 1.00 95.00 85 TYR A CA 1
ATOM 660 C C . TYR A 1 85 ? 1.144 8.417 -3.639 1.00 95.00 85 TYR A C 1
ATOM 662 O O . TYR A 1 85 ? 2.067 7.997 -4.336 1.00 95.00 85 TYR A O 1
ATOM 670 N N . GLN A 1 86 ? 1.249 9.552 -2.939 1.00 95.31 86 GLN A N 1
ATOM 671 C CA . GLN A 1 86 ? 2.478 10.356 -2.930 1.00 95.31 86 GLN A CA 1
ATOM 672 C C . GLN A 1 86 ? 3.649 9.613 -2.272 1.00 95.31 86 GLN A C 1
ATOM 674 O O . GLN A 1 86 ? 4.726 9.566 -2.857 1.00 95.31 86 GLN A O 1
ATOM 679 N N . ILE A 1 87 ? 3.425 8.933 -1.138 1.00 94.62 87 ILE A N 1
ATOM 680 C CA . ILE A 1 87 ? 4.453 8.091 -0.494 1.00 94.62 87 ILE A CA 1
ATOM 681 C C . ILE A 1 87 ? 4.996 7.045 -1.479 1.00 94.62 87 ILE A C 1
ATOM 683 O O . ILE A 1 87 ? 6.201 6.806 -1.545 1.00 94.62 87 ILE A O 1
ATOM 687 N N . ILE A 1 88 ? 4.111 6.432 -2.268 1.00 94.75 88 ILE A N 1
ATOM 688 C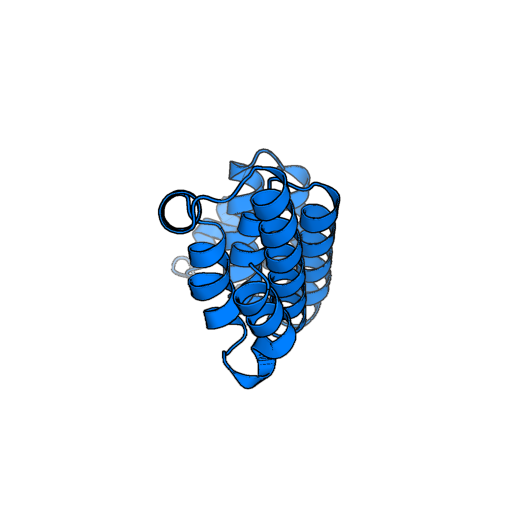 CA . ILE A 1 88 ? 4.490 5.439 -3.276 1.00 94.75 88 ILE A CA 1
ATOM 689 C C . ILE A 1 88 ? 5.294 6.073 -4.406 1.00 94.75 88 ILE A C 1
ATOM 691 O O . ILE A 1 88 ? 6.279 5.482 -4.831 1.00 94.75 88 ILE A O 1
ATOM 695 N N . LEU A 1 89 ? 4.903 7.253 -4.894 1.00 94.19 89 LEU A N 1
ATOM 696 C CA . LEU A 1 89 ? 5.658 7.962 -5.929 1.00 94.19 89 LEU A CA 1
ATOM 697 C C . LEU A 1 89 ? 7.065 8.336 -5.456 1.00 94.19 89 LEU A C 1
ATOM 699 O O . LEU A 1 89 ? 8.024 8.142 -6.200 1.00 94.19 89 LEU A O 1
ATOM 703 N N . ASP A 1 90 ? 7.201 8.816 -4.223 1.00 93.56 90 ASP A N 1
ATOM 704 C CA . ASP A 1 90 ? 8.503 9.156 -3.647 1.00 93.56 90 ASP A CA 1
ATOM 705 C C . ASP A 1 90 ? 9.374 7.898 -3.492 1.00 93.56 90 ASP A C 1
ATOM 707 O O . ASP A 1 90 ? 10.539 7.867 -3.902 1.00 93.56 90 ASP A O 1
ATOM 711 N N . ALA A 1 91 ? 8.791 6.811 -2.985 1.00 92.25 91 ALA A N 1
ATOM 712 C CA . ALA A 1 91 ? 9.475 5.529 -2.845 1.00 92.25 91 ALA A CA 1
ATOM 713 C C . ALA A 1 91 ? 9.816 4.870 -4.190 1.00 92.25 91 ALA A C 1
ATOM 715 O O . ALA A 1 91 ? 10.845 4.195 -4.294 1.00 92.25 91 ALA A O 1
ATOM 716 N N . ALA A 1 92 ? 8.996 5.089 -5.224 1.00 91.00 92 ALA A N 1
ATOM 717 C CA . ALA A 1 92 ? 9.245 4.604 -6.575 1.00 91.00 92 ALA A CA 1
ATOM 718 C C . ALA A 1 92 ? 10.615 5.064 -7.066 1.00 91.00 92 ALA A C 1
ATOM 720 O O . ALA A 1 92 ? 11.388 4.246 -7.537 1.00 91.00 92 ALA A O 1
ATOM 721 N N . THR A 1 93 ? 10.954 6.336 -6.848 1.00 86.56 93 THR A N 1
ATOM 722 C CA . THR A 1 93 ? 12.215 6.919 -7.332 1.00 86.56 93 THR A CA 1
ATOM 723 C C . THR A 1 93 ? 13.473 6.393 -6.636 1.00 86.56 93 THR A C 1
ATOM 725 O O . THR A 1 93 ? 14.569 6.539 -7.174 1.00 86.56 93 THR A O 1
ATOM 728 N N . THR A 1 94 ? 13.346 5.792 -5.450 1.00 83.62 94 THR A N 1
ATOM 729 C CA . THR A 1 94 ? 14.492 5.485 -4.576 1.00 83.62 94 THR A CA 1
ATOM 730 C C . THR A 1 94 ? 14.685 4.003 -4.287 1.00 83.62 94 THR A C 1
ATOM 732 O O . THR A 1 94 ? 15.826 3.564 -4.158 1.00 83.62 94 THR A O 1
ATOM 735 N N . SER A 1 95 ? 13.604 3.236 -4.127 1.00 81.00 95 SER A N 1
ATOM 736 C CA . SER A 1 95 ? 13.687 1.926 -3.466 1.00 81.00 95 SER A CA 1
ATOM 737 C C . SER A 1 95 ? 12.719 0.860 -3.976 1.00 81.00 95 SER A C 1
ATOM 739 O O . SER A 1 95 ? 12.954 -0.316 -3.705 1.00 81.00 95 SER A O 1
ATOM 741 N N . MET A 1 96 ? 11.661 1.201 -4.724 1.00 86.44 96 MET A N 1
ATOM 742 C CA . MET A 1 96 ? 10.742 0.169 -5.217 1.00 86.44 96 MET A CA 1
ATOM 743 C C . MET A 1 96 ? 11.272 -0.568 -6.447 1.00 86.44 96 MET A C 1
ATOM 745 O O . MET A 1 96 ? 11.717 0.023 -7.427 1.00 86.44 96 MET A O 1
ATOM 749 N N . SER A 1 97 ? 11.109 -1.891 -6.439 1.00 89.25 97 SER A N 1
ATOM 750 C CA . SER A 1 97 ? 11.299 -2.726 -7.625 1.00 89.25 97 SER A CA 1
ATOM 751 C C . SER A 1 97 ? 10.247 -2.440 -8.703 1.00 89.25 97 SER A C 1
ATOM 753 O O . SER A 1 97 ? 9.072 -2.241 -8.378 1.00 89.25 97 SER A O 1
ATOM 755 N N . TYR A 1 98 ? 10.627 -2.560 -9.979 1.00 88.56 98 TYR A N 1
ATOM 756 C CA . TYR A 1 98 ? 9.715 -2.403 -11.121 1.00 88.56 98 TYR A CA 1
ATOM 757 C C . TYR A 1 98 ? 8.463 -3.298 -11.027 1.00 88.56 98 TYR A C 1
ATOM 759 O O . TYR A 1 98 ? 7.368 -2.854 -11.356 1.00 88.56 98 TYR A O 1
ATOM 767 N N . SER A 1 99 ? 8.588 -4.533 -10.526 1.00 88.56 99 SER A N 1
ATOM 768 C CA . SER A 1 99 ? 7.472 -5.487 -10.422 1.00 88.56 99 SER A CA 1
ATOM 769 C C . SER A 1 99 ? 6.390 -5.015 -9.448 1.00 88.56 99 SER A C 1
ATOM 771 O O . SER A 1 99 ? 5.192 -5.137 -9.718 1.00 88.56 99 SER A O 1
ATOM 773 N N . GLN A 1 100 ? 6.802 -4.414 -8.330 1.00 90.25 100 GLN A N 1
ATOM 774 C CA . GLN A 1 100 ? 5.884 -3.802 -7.370 1.00 90.25 100 GLN A CA 1
ATOM 775 C C . GLN A 1 100 ? 5.212 -2.563 -7.958 1.00 90.25 100 GLN A C 1
ATOM 777 O O . GLN A 1 100 ? 3.999 -2.411 -7.833 1.00 90.25 100 GLN A O 1
ATOM 782 N N . LEU A 1 101 ? 5.958 -1.722 -8.679 1.00 92.19 101 LEU A N 1
ATOM 783 C CA . LEU A 1 101 ? 5.386 -0.551 -9.346 1.00 92.19 101 LEU A CA 1
ATOM 784 C C . LEU A 1 101 ? 4.327 -0.939 -10.384 1.00 92.19 101 LEU A C 1
ATOM 786 O O . LEU A 1 101 ? 3.254 -0.338 -10.394 1.00 92.19 101 LEU A O 1
ATOM 790 N N . PHE A 1 102 ? 4.563 -1.982 -11.185 1.00 91.62 102 PHE A N 1
ATOM 791 C CA . PHE A 1 102 ? 3.558 -2.508 -12.115 1.00 91.62 102 PHE A CA 1
ATOM 792 C C . PHE A 1 102 ? 2.340 -3.101 -11.405 1.00 91.62 102 PHE A C 1
ATOM 794 O O . PHE A 1 102 ? 1.208 -2.886 -11.836 1.00 91.62 102 PHE A O 1
ATOM 801 N N . THR A 1 103 ? 2.545 -3.797 -10.286 1.00 93.06 103 THR A N 1
ATOM 802 C CA . THR A 1 103 ? 1.439 -4.322 -9.471 1.00 93.06 103 THR A CA 1
ATOM 803 C C . THR A 1 103 ? 0.552 -3.187 -8.950 1.00 93.06 103 THR A C 1
ATOM 805 O O . THR A 1 103 ? -0.673 -3.246 -9.073 1.00 93.06 103 THR A O 1
ATOM 808 N N . ILE A 1 104 ? 1.157 -2.116 -8.428 1.00 93.81 104 ILE A N 1
ATOM 809 C CA . ILE A 1 104 ? 0.425 -0.943 -7.936 1.00 93.81 104 ILE A CA 1
ATOM 810 C C . ILE A 1 104 ? -0.230 -0.179 -9.098 1.00 93.81 104 ILE A C 1
ATOM 812 O O . ILE A 1 104 ? -1.364 0.282 -8.964 1.00 93.81 104 ILE A O 1
ATOM 816 N N . ALA A 1 105 ? 0.436 -0.072 -10.250 1.00 93.75 105 ALA A N 1
ATOM 817 C CA . ALA A 1 105 ? -0.117 0.565 -11.442 1.00 93.75 105 ALA A CA 1
ATOM 818 C C . ALA A 1 105 ? -1.381 -0.160 -11.936 1.00 93.75 105 ALA A C 1
ATOM 820 O O . ALA A 1 105 ? -2.409 0.483 -12.141 1.00 93.75 105 ALA A O 1
ATOM 821 N N . ARG A 1 106 ? -1.355 -1.496 -12.026 1.00 92.19 106 ARG A N 1
ATOM 822 C CA . ARG A 1 106 ? -2.544 -2.299 -12.360 1.00 92.19 106 ARG A CA 1
ATOM 823 C C . ARG A 1 106 ? -3.663 -2.108 -11.350 1.00 92.19 106 ARG A C 1
ATOM 825 O O . ARG A 1 106 ? -4.818 -1.944 -11.731 1.00 92.19 106 ARG A O 1
ATOM 832 N N . TYR A 1 107 ? -3.332 -2.091 -10.061 1.00 93.62 107 TYR A N 1
ATOM 833 C CA . TYR A 1 107 ? -4.316 -1.794 -9.024 1.00 93.62 107 TYR A CA 1
ATOM 834 C C . TYR A 1 107 ? -4.963 -0.411 -9.239 1.00 93.62 107 TYR A C 1
ATOM 836 O O . TYR A 1 107 ? -6.187 -0.299 -9.189 1.00 93.62 107 TYR A O 1
ATOM 844 N N . MET A 1 108 ? -4.180 0.627 -9.558 1.00 94.00 108 MET A N 1
ATOM 845 C CA . MET A 1 108 ? -4.700 1.969 -9.862 1.00 94.00 108 MET A CA 1
ATOM 846 C C . MET A 1 108 ? -5.610 1.985 -11.094 1.00 94.00 108 MET A C 1
ATOM 848 O O . MET A 1 108 ? -6.649 2.647 -11.074 1.00 94.00 108 MET A O 1
ATOM 852 N N . GLU A 1 109 ? -5.258 1.245 -12.145 1.00 92.94 109 GLU A N 1
ATOM 853 C CA . GLU A 1 109 ? -6.089 1.110 -13.344 1.00 92.94 109 GLU A CA 1
ATOM 854 C C . GLU A 1 109 ? -7.423 0.426 -13.017 1.00 92.94 109 GLU A C 1
ATOM 856 O O . GLU A 1 109 ? -8.484 0.967 -13.330 1.00 92.94 109 GLU A O 1
ATOM 861 N N . HIS A 1 110 ? -7.388 -0.699 -12.295 1.00 93.25 110 HIS A N 1
ATOM 862 C CA . HIS A 1 110 ? -8.587 -1.421 -11.861 1.00 93.25 110 HIS A CA 1
ATOM 863 C C . HIS A 1 110 ? -9.519 -0.578 -10.982 1.00 93.25 110 HIS A C 1
ATOM 865 O O . HIS A 1 110 ? -10.731 -0.794 -10.982 1.00 93.25 110 HIS A O 1
ATOM 871 N N . ARG A 1 111 ? -8.974 0.389 -10.235 1.00 90.75 111 ARG A N 1
ATOM 872 C CA . ARG A 1 111 ? -9.754 1.346 -9.438 1.00 90.75 111 ARG A CA 1
ATOM 873 C C . ARG A 1 111 ? -10.270 2.550 -10.235 1.00 90.75 111 ARG A C 1
ATOM 875 O O . ARG A 1 111 ? -11.002 3.359 -9.675 1.00 90.75 111 ARG A O 1
ATOM 882 N N . GLY A 1 112 ? -9.947 2.654 -11.525 1.00 92.19 112 GLY A N 1
ATOM 883 C CA . GLY A 1 112 ? -10.423 3.723 -12.405 1.00 92.19 112 GLY A CA 1
ATOM 884 C C . GLY A 1 112 ? -9.532 4.967 -12.429 1.00 92.19 112 GLY A C 1
ATOM 885 O O . GLY A 1 112 ? -10.003 6.040 -12.801 1.00 92.19 112 GLY A O 1
ATOM 886 N N . TYR A 1 113 ? -8.249 4.846 -12.066 1.00 92.88 113 TYR A N 1
ATOM 887 C CA . TYR A 1 113 ? -7.271 5.942 -12.089 1.00 92.88 113 TYR A CA 1
ATOM 888 C C . TYR A 1 113 ? -6.180 5.737 -13.160 1.00 92.88 113 TYR A C 1
ATOM 890 O O . TYR A 1 113 ? -4.994 5.642 -12.823 1.00 92.88 113 TYR A O 1
ATOM 898 N N . PRO A 1 114 ? -6.528 5.723 -14.462 1.00 91.81 114 PRO A N 1
ATOM 899 C CA . PRO A 1 114 ? -5.592 5.371 -15.533 1.00 91.81 114 PRO A CA 1
ATOM 900 C C . PRO A 1 114 ? -4.390 6.321 -15.624 1.00 91.81 114 PRO A C 1
ATOM 902 O O . PRO A 1 114 ? -3.269 5.880 -15.841 1.00 91.81 114 PRO A O 1
ATOM 905 N N . MET A 1 115 ? -4.571 7.623 -15.368 1.00 92.75 115 MET A N 1
ATOM 906 C CA . MET A 1 115 ? -3.453 8.582 -15.389 1.00 92.75 115 MET A CA 1
ATOM 907 C C . MET A 1 115 ? -2.438 8.336 -14.262 1.00 92.75 115 MET A C 1
ATOM 909 O O . MET A 1 115 ? -1.241 8.566 -14.434 1.00 92.75 115 MET A O 1
ATOM 913 N N . ARG A 1 116 ? -2.903 7.858 -13.100 1.00 93.69 116 ARG A N 1
ATOM 914 C CA . ARG A 1 116 ? -2.032 7.505 -11.967 1.00 93.69 116 ARG A CA 1
ATOM 915 C C . ARG A 1 116 ? -1.301 6.195 -12.235 1.00 93.69 116 ARG A C 1
ATOM 917 O O . ARG A 1 116 ? -0.098 6.109 -12.004 1.00 93.69 116 ARG A O 1
ATOM 924 N N . ALA A 1 117 ? -2.020 5.216 -12.784 1.00 92.81 117 ALA A N 1
ATOM 925 C CA . ALA A 1 117 ? -1.450 3.957 -13.247 1.00 92.81 117 ALA A CA 1
ATOM 926 C C . ALA A 1 117 ? -0.325 4.195 -14.263 1.00 92.81 117 ALA A C 1
ATOM 928 O O . ALA A 1 117 ? 0.791 3.729 -14.054 1.00 92.81 117 ALA A O 1
ATOM 929 N N . TYR A 1 118 ? -0.579 5.011 -15.289 1.00 91.12 118 TYR A N 1
ATOM 930 C CA . TYR A 1 118 ? 0.403 5.345 -16.320 1.00 91.12 118 TYR A CA 1
ATOM 931 C C . TYR A 1 118 ? 1.674 5.983 -15.745 1.00 91.12 118 TYR A C 1
ATOM 933 O O . TYR A 1 118 ? 2.788 5.610 -16.117 1.00 91.12 118 TYR A O 1
ATOM 941 N N . LYS A 1 119 ? 1.537 6.909 -14.785 1.00 93.31 119 LYS A N 1
ATOM 942 C CA . LYS A 1 119 ? 2.692 7.534 -14.122 1.00 93.31 119 LYS A CA 1
ATOM 943 C C . LYS A 1 119 ? 3.558 6.498 -13.397 1.00 93.31 119 LYS A C 1
ATOM 945 O O . LYS A 1 119 ? 4.780 6.534 -13.526 1.00 93.31 119 LYS A O 1
ATOM 950 N N . LEU A 1 120 ? 2.940 5.568 -12.667 1.00 92.44 120 LEU A N 1
ATOM 951 C CA . LEU A 1 120 ? 3.649 4.488 -11.973 1.00 92.44 120 LEU A CA 1
ATOM 952 C C . LEU A 1 120 ? 4.287 3.490 -12.943 1.00 92.44 120 LEU A C 1
ATOM 954 O O . LEU A 1 120 ? 5.430 3.096 -12.732 1.00 92.44 120 LEU A O 1
ATOM 958 N N . ALA A 1 121 ? 3.586 3.118 -14.015 1.00 92.19 121 ALA A N 1
ATOM 959 C CA . ALA A 1 121 ? 4.103 2.222 -15.046 1.00 92.19 121 ALA A CA 1
ATOM 960 C C . ALA A 1 121 ? 5.311 2.837 -15.771 1.00 92.19 121 ALA A C 1
ATOM 962 O O . ALA A 1 121 ? 6.324 2.174 -15.973 1.00 92.19 121 ALA A O 1
ATOM 963 N N . THR A 1 122 ? 5.253 4.138 -16.071 1.00 90.69 122 THR A N 1
ATOM 964 C CA . THR A 1 122 ? 6.381 4.874 -16.661 1.00 90.69 122 THR A CA 1
ATOM 965 C C . THR A 1 122 ? 7.593 4.864 -15.736 1.00 90.69 122 THR A C 1
ATOM 967 O O . THR A 1 122 ? 8.703 4.580 -16.182 1.00 90.69 122 THR A O 1
ATOM 970 N N . LEU A 1 123 ? 7.390 5.111 -14.437 1.00 90.25 123 LEU A N 1
ATOM 971 C CA . LEU A 1 123 ? 8.463 4.987 -13.451 1.00 90.25 123 LEU A CA 1
ATOM 972 C C . LEU A 1 123 ? 9.012 3.555 -13.432 1.00 90.25 123 LEU A C 1
ATOM 974 O O . LEU A 1 123 ? 10.218 3.377 -13.571 1.00 90.25 123 LEU A O 1
ATOM 978 N N . ALA A 1 124 ? 8.155 2.532 -13.377 1.00 89.31 124 ALA A N 1
ATOM 979 C CA . ALA A 1 124 ? 8.569 1.128 -13.411 1.00 89.31 124 ALA A CA 1
ATOM 980 C C . ALA A 1 124 ? 9.473 0.805 -14.611 1.00 89.31 124 ALA A C 1
ATOM 982 O O . ALA A 1 124 ? 10.497 0.146 -14.440 1.00 89.31 124 ALA A O 1
ATOM 983 N N . MET A 1 125 ? 9.140 1.327 -15.797 1.00 86.44 125 MET A N 1
ATOM 984 C CA . MET A 1 125 ? 9.952 1.176 -17.007 1.00 86.44 125 MET A CA 1
ATOM 985 C C . MET A 1 125 ? 11.335 1.827 -16.882 1.00 86.44 125 MET A C 1
ATOM 987 O O . MET A 1 125 ? 12.304 1.265 -17.378 1.00 86.44 125 MET A O 1
ATOM 991 N N . THR A 1 126 ? 11.473 2.958 -16.180 1.00 85.19 126 THR A N 1
ATOM 992 C CA . THR A 1 126 ? 12.802 3.562 -15.933 1.00 85.19 126 THR A CA 1
ATOM 993 C C . THR A 1 126 ? 13.681 2.725 -15.002 1.00 85.19 126 THR A C 1
ATOM 995 O O . THR A 1 126 ? 14.903 2.744 -15.133 1.00 85.19 126 THR A O 1
ATOM 998 N N . HIS A 1 127 ? 13.074 1.954 -14.094 1.00 80.25 127 HIS A N 1
ATOM 999 C CA . HIS A 1 127 ? 13.784 1.014 -13.219 1.00 80.25 127 HIS A CA 1
ATOM 1000 C C . HIS A 1 127 ? 14.058 -0.338 -13.895 1.00 80.25 127 HIS A C 1
ATOM 1002 O O . HIS A 1 127 ? 14.784 -1.172 -13.346 1.00 80.25 127 HIS A O 1
ATOM 1008 N N . LEU A 1 128 ? 13.478 -0.578 -15.071 1.00 78.31 128 LEU A N 1
ATOM 1009 C CA . LEU A 1 128 ? 13.608 -1.820 -15.811 1.00 78.31 128 LEU A CA 1
ATOM 1010 C C . LEU A 1 128 ? 14.802 -1.745 -16.771 1.00 78.31 128 LEU A C 1
ATOM 1012 O O . LEU A 1 128 ? 14.788 -0.999 -17.745 1.00 78.31 128 LEU A O 1
ATOM 1016 N N . ASN A 1 129 ? 15.825 -2.567 -16.541 1.00 69.06 129 ASN A N 1
ATOM 1017 C CA . ASN A 1 129 ? 16.940 -2.706 -17.475 1.00 69.06 129 ASN A CA 1
ATOM 1018 C C . ASN A 1 129 ? 16.765 -3.977 -18.317 1.00 69.06 129 ASN A C 1
ATOM 1020 O O . ASN A 1 129 ? 17.171 -5.067 -17.909 1.00 69.06 129 ASN A O 1
ATOM 1024 N N . LEU A 1 130 ? 16.125 -3.845 -19.481 1.00 65.38 130 LEU A N 1
ATOM 1025 C CA . LEU A 1 130 ? 16.001 -4.940 -20.444 1.00 65.38 130 LEU A CA 1
ATOM 1026 C C . LEU A 1 130 ? 17.281 -5.038 -21.276 1.00 65.38 130 LEU A C 1
ATOM 1028 O O . LEU A 1 130 ? 17.564 -4.196 -22.125 1.00 65.38 130 LEU A O 1
ATOM 1032 N N . SER A 1 131 ? 18.047 -6.102 -21.047 1.00 58.78 131 SER A N 1
ATOM 1033 C CA . SER A 1 131 ? 19.137 -6.479 -21.949 1.00 58.78 131 SER A CA 1
ATOM 1034 C C . SER A 1 131 ? 18.551 -7.023 -23.257 1.00 58.78 131 SER A C 1
ATOM 1036 O O . SER A 1 131 ? 17.559 -7.752 -23.233 1.00 58.78 131 SER A O 1
ATOM 1038 N N . TYR A 1 132 ? 19.163 -6.686 -24.395 1.00 48.41 132 TYR A N 1
ATOM 1039 C CA . TYR A 1 132 ? 18.733 -7.141 -25.724 1.00 48.41 132 TYR A CA 1
ATOM 1040 C C . TYR A 1 132 ? 18.640 -8.686 -25.771 1.00 48.41 132 TYR A C 1
ATOM 1042 O O . TYR A 1 132 ? 19.590 -9.357 -25.367 1.00 48.41 132 TYR A O 1
ATOM 1050 N N . ASN A 1 133 ? 17.522 -9.236 -26.274 1.00 51.41 133 ASN A N 1
ATOM 1051 C CA . ASN A 1 133 ? 17.209 -10.675 -26.441 1.00 51.41 133 ASN A CA 1
ATOM 1052 C C . ASN A 1 133 ? 16.745 -11.482 -25.209 1.00 51.41 133 ASN A C 1
ATOM 1054 O O . ASN A 1 133 ? 17.157 -12.631 -25.038 1.00 51.41 133 ASN A O 1
ATOM 1058 N N . GLN A 1 134 ? 15.853 -10.955 -24.371 1.00 58.19 134 GLN A N 1
ATOM 1059 C CA . GLN A 1 134 ? 15.183 -11.780 -23.357 1.00 58.19 134 GLN A CA 1
ATOM 1060 C C . GLN A 1 134 ? 13.676 -11.844 -23.574 1.00 58.19 134 GLN A C 1
ATOM 1062 O O . GLN A 1 134 ? 12.940 -11.342 -22.738 1.00 58.19 134 GLN A O 1
ATOM 1067 N N . ASP A 1 135 ? 13.211 -12.530 -24.625 1.00 58.84 135 ASP A N 1
ATOM 1068 C CA . ASP A 1 135 ? 11.777 -12.817 -24.859 1.00 58.84 135 ASP A CA 1
ATOM 1069 C C . ASP A 1 135 ? 11.106 -13.594 -23.698 1.00 58.84 135 ASP A C 1
ATOM 1071 O O . ASP A 1 135 ? 9.889 -13.748 -23.651 1.00 58.84 135 ASP A O 1
ATOM 1075 N N . THR A 1 136 ? 11.895 -14.060 -22.724 1.00 63.09 136 THR A N 1
ATOM 1076 C CA . THR A 1 136 ? 11.457 -14.725 -21.490 1.00 63.09 136 THR A CA 1
ATOM 1077 C C . THR A 1 136 ? 11.589 -13.856 -20.231 1.00 63.09 136 THR A C 1
ATOM 1079 O O . THR A 1 136 ? 11.448 -14.380 -19.125 1.00 63.09 136 THR A O 1
ATOM 1082 N N . HIS A 1 137 ? 11.910 -12.560 -20.338 1.00 65.06 137 HIS A N 1
ATOM 1083 C CA . HIS A 1 137 ? 12.045 -11.699 -19.160 1.00 65.06 137 HIS A CA 1
ATOM 1084 C C . HIS A 1 137 ? 10.683 -11.561 -18.450 1.00 65.06 137 HIS A C 1
ATOM 1086 O O . HIS A 1 137 ? 9.695 -11.204 -19.097 1.00 65.06 137 HIS A O 1
ATOM 1092 N N . PRO A 1 138 ? 10.598 -11.784 -17.122 1.00 69.50 138 PRO A N 1
ATOM 1093 C CA . PRO A 1 138 ? 9.324 -11.828 -16.393 1.00 69.50 138 PRO A CA 1
ATOM 1094 C C . PRO A 1 138 ? 8.512 -10.526 -16.487 1.00 69.50 138 PRO A C 1
ATOM 1096 O O . PRO A 1 138 ? 7.295 -10.556 -16.349 1.00 69.50 138 PRO A O 1
ATOM 1099 N N . ALA A 1 139 ? 9.170 -9.399 -16.773 1.00 71.12 139 ALA A N 1
ATOM 1100 C CA . ALA A 1 139 ? 8.524 -8.099 -16.949 1.00 71.12 139 ALA A CA 1
ATOM 1101 C C . ALA A 1 139 ? 7.982 -7.819 -18.363 1.00 71.12 139 ALA A C 1
ATOM 1103 O O . ALA A 1 139 ? 7.397 -6.762 -18.564 1.00 71.12 139 ALA A O 1
ATOM 1104 N N . ILE A 1 140 ? 8.168 -8.699 -19.359 1.00 75.38 140 ILE A N 1
ATOM 1105 C CA . ILE A 1 140 ? 7.702 -8.428 -20.736 1.00 75.38 140 ILE A CA 1
ATOM 1106 C C . ILE A 1 140 ? 6.200 -8.170 -20.784 1.00 75.38 140 ILE A C 1
ATOM 1108 O O . ILE A 1 140 ? 5.767 -7.210 -21.412 1.00 75.38 140 ILE A O 1
ATOM 1112 N N . ASN A 1 141 ? 5.407 -8.986 -20.089 1.00 77.12 141 ASN A N 1
ATOM 1113 C CA . ASN A 1 141 ? 3.956 -8.801 -20.041 1.00 77.12 141 ASN A CA 1
ATOM 1114 C C . ASN A 1 141 ? 3.564 -7.479 -19.370 1.00 77.12 141 ASN A C 1
ATOM 1116 O O . ASN A 1 141 ? 2.532 -6.903 -19.700 1.00 77.12 141 ASN A O 1
ATOM 1120 N N . ASP A 1 142 ? 4.378 -7.004 -18.428 1.00 78.12 142 ASP A N 1
ATOM 1121 C CA . ASP A 1 142 ? 4.149 -5.732 -17.752 1.00 78.12 142 ASP A CA 1
ATOM 1122 C C . ASP A 1 142 ? 4.483 -4.548 -18.669 1.00 78.12 142 ASP A C 1
ATOM 1124 O O . ASP A 1 142 ? 3.723 -3.588 -18.721 1.00 78.12 142 ASP A O 1
ATOM 1128 N N . VAL A 1 143 ? 5.562 -4.653 -19.452 1.00 75.81 143 VAL A N 1
ATOM 1129 C CA . VAL A 1 143 ? 5.957 -3.644 -20.450 1.00 75.81 143 VAL A CA 1
ATOM 1130 C C . VAL A 1 143 ? 4.984 -3.587 -21.622 1.00 75.81 143 VAL A C 1
ATOM 1132 O O . VAL A 1 143 ? 4.676 -2.503 -22.089 1.00 75.81 143 VAL A O 1
ATOM 1135 N N . LEU A 1 144 ? 4.485 -4.732 -22.097 1.00 78.38 144 LEU A N 1
ATOM 1136 C CA . LEU A 1 144 ? 3.498 -4.776 -23.182 1.00 78.38 144 LEU A CA 1
ATOM 1137 C C . LEU A 1 144 ? 2.137 -4.191 -22.778 1.00 78.38 144 LEU A C 1
ATOM 1139 O O . LEU A 1 144 ? 1.371 -3.792 -23.650 1.00 78.38 144 LEU A O 1
ATOM 1143 N N . TRP A 1 145 ? 1.812 -4.201 -21.484 1.00 82.62 145 TRP A N 1
ATOM 1144 C CA . TRP A 1 145 ? 0.571 -3.631 -20.955 1.00 82.62 145 TRP A CA 1
ATOM 1145 C C . TRP A 1 145 ? 0.649 -2.110 -20.750 1.00 82.62 145 TRP A C 1
ATOM 1147 O O . TRP A 1 145 ? -0.376 -1.444 -20.880 1.00 82.62 145 TRP A O 1
ATOM 1157 N N . ALA A 1 146 ? 1.827 -1.595 -20.393 1.00 65.69 146 ALA A N 1
ATOM 1158 C CA . ALA A 1 146 ? 2.061 -0.195 -20.030 1.00 65.69 146 ALA A CA 1
ATOM 1159 C C . ALA A 1 146 ? 1.956 0.778 -21.214 1.00 65.69 146 ALA A C 1
ATOM 1161 O O . ALA A 1 146 ? 1.497 1.918 -20.966 1.00 65.69 146 ALA A O 1
#

InterPro domains:
  IPR048370 ZSWIM4-8, C-terminal [PF21055] (100-146)

Secondary structure (DSSP, 8-state):
-HHHHHHHHSHHHHS-HHHIIIIIIHHHTSHHHHHHTT--HHHHHHHHHHHHHHHHHHHHH-HHHHHHHHHHHHTT-HHHHHHHHHHHHHHHHHT--HHHHHHHHHHHHHTT-HHHHHHHHHHHHHH----TT-TT-TTHHHHHH-

Organism: Callipepla squamata (NCBI:txid9009)

Sequence (146 aa):
VFALDSIMQNWFTLFTPIEATSIFATTVMSNSTIVHLHLDYHQQEKLAHSARTLALQCAMKDPQNCALSALTLCEKDHIAFETAYQIILDAATTSMSYSQLFTIARYMEHRGYPMRAYKLATLAMTHLNLSYNQDTHPAINDVLWA

Foldseek 3Di:
DVVLLVCLVVVVVPDQLLCLQVPSLCVQLDPVVCVVVVDDPVRSVVSLVSSLVSLLVSCLVPVQRRLVSSCVSCVVPPVSNVSSLVSNVVCLQPPYALVSLLVVLVVCVVVPNNVSSVSSLVSSVVNDDDDPDPPPDPCPVSVVVD

pLDDT: mean 86.48, std 9.17, range [48.41, 95.56]